Protein AF-A0A9P1ZYE8-F1 (afdb_monomer_lite)

Radius of gyration: 11.49 Å; chains: 1; bounding box: 32×20×24 Å

Structure (mmCIF, N/CA/C/O backbone):
data_AF-A0A9P1ZYE8-F1
#
_entry.id   AF-A0A9P1ZYE8-F1
#
loop_
_atom_site.group_PDB
_atom_site.id
_atom_site.type_symbol
_atom_site.label_atom_id
_atom_site.label_alt_id
_atom_site.label_comp_id
_atom_site.label_asym_id
_atom_site.label_entity_id
_atom_site.label_seq_id
_atom_site.pdbx_PDB_ins_code
_atom_site.Cartn_x
_atom_site.Cartn_y
_atom_site.Cartn_z
_atom_site.occupancy
_atom_site.B_iso_or_equiv
_atom_site.auth_seq_id
_atom_site.auth_comp_id
_atom_site.auth_asym_id
_atom_site.auth_atom_id
_atom_site.pdbx_PDB_model_num
ATOM 1 N N . THR A 1 1 ? 19.831 -4.436 -2.065 1.00 47.38 1 THR A N 1
ATOM 2 C CA . THR A 1 1 ? 18.678 -3.654 -1.559 1.00 47.38 1 THR A CA 1
ATOM 3 C C . THR A 1 1 ? 18.491 -2.484 -2.498 1.00 47.38 1 THR A C 1
ATOM 5 O O . THR A 1 1 ? 19.521 -1.907 -2.836 1.00 47.38 1 THR A O 1
ATOM 8 N N . PRO A 1 2 ? 17.286 -2.140 -2.987 1.00 51.34 2 PRO A N 1
ATOM 9 C CA . PRO A 1 2 ? 17.153 -0.962 -3.836 1.00 51.34 2 PRO A CA 1
ATOM 10 C C . PRO A 1 2 ? 17.590 0.248 -3.008 1.00 51.34 2 PRO A C 1
ATOM 12 O O . PRO A 1 2 ? 17.089 0.454 -1.905 1.00 51.34 2 PRO A O 1
ATOM 15 N N . SER A 1 3 ? 18.546 1.026 -3.513 1.00 64.69 3 SER A N 1
ATOM 16 C CA . SER A 1 3 ? 19.160 2.164 -2.807 1.00 64.69 3 SER A CA 1
ATOM 17 C C . SER A 1 3 ? 18.192 3.335 -2.546 1.00 64.69 3 SER A C 1
ATOM 19 O O . SER A 1 3 ? 18.613 4.387 -2.072 1.00 64.69 3 SER A O 1
ATOM 21 N N . MET A 1 4 ? 16.910 3.176 -2.889 1.00 82.62 4 MET A N 1
ATOM 22 C CA . MET A 1 4 ? 15.883 4.220 -2.871 1.00 82.62 4 MET A CA 1
ATOM 23 C C . MET A 1 4 ? 14.856 4.042 -1.745 1.00 82.62 4 MET A C 1
ATOM 25 O O . MET A 1 4 ? 14.000 4.907 -1.577 1.00 82.62 4 MET A O 1
ATOM 29 N N . GLU A 1 5 ? 14.919 2.945 -0.980 1.00 88.44 5 GLU A N 1
ATOM 30 C CA . GLU A 1 5 ? 14.002 2.718 0.141 1.00 88.44 5 GLU A CA 1
ATOM 31 C C . GLU A 1 5 ? 14.408 3.539 1.373 1.00 88.44 5 GLU A C 1
ATOM 33 O O . GLU A 1 5 ? 15.555 3.485 1.820 1.00 88.44 5 GLU A O 1
ATOM 38 N N . LYS A 1 6 ? 13.445 4.241 1.975 1.00 92.62 6 LYS A N 1
ATOM 39 C CA . LYS A 1 6 ? 13.592 4.914 3.271 1.00 92.62 6 LYS A CA 1
ATOM 40 C C . LYS A 1 6 ? 12.689 4.255 4.301 1.00 92.62 6 LYS A C 1
ATOM 42 O O . LYS A 1 6 ? 11.532 3.952 4.015 1.00 92.62 6 LYS A O 1
ATOM 47 N N . THR A 1 7 ? 13.208 4.042 5.506 1.00 94.50 7 THR A N 1
ATOM 48 C CA . THR A 1 7 ? 12.404 3.548 6.629 1.00 94.50 7 THR A CA 1
ATOM 49 C C . THR A 1 7 ? 11.451 4.640 7.094 1.00 94.50 7 THR A C 1
ATOM 51 O O . THR A 1 7 ? 11.874 5.762 7.362 1.00 94.50 7 THR A O 1
ATOM 54 N N . ILE A 1 8 ? 10.178 4.285 7.238 1.00 94.12 8 ILE A N 1
ATOM 55 C CA . ILE A 1 8 ? 9.143 5.135 7.827 1.00 94.12 8 ILE A CA 1
ATOM 56 C C . ILE A 1 8 ? 8.366 4.324 8.859 1.00 94.12 8 ILE A C 1
ATOM 58 O O . ILE A 1 8 ? 8.338 3.098 8.797 1.00 94.12 8 ILE A O 1
ATOM 62 N N . THR A 1 9 ? 7.690 5.003 9.779 1.00 93.38 9 THR A N 1
ATOM 63 C CA . THR A 1 9 ? 6.766 4.358 10.713 1.00 93.38 9 THR A CA 1
ATOM 64 C C . THR A 1 9 ? 5.467 5.137 10.710 1.00 93.38 9 THR A C 1
ATOM 66 O O . THR A 1 9 ? 5.457 6.342 10.958 1.00 93.38 9 THR A O 1
ATOM 69 N N . GLY A 1 10 ? 4.354 4.463 10.438 1.00 94.31 10 GLY A N 1
ATOM 70 C CA . GLY A 1 10 ? 3.050 5.102 10.524 1.00 94.31 10 GLY A CA 1
ATOM 71 C C . GLY A 1 10 ? 1.900 4.129 10.361 1.00 94.31 10 GLY A C 1
ATOM 72 O O . GLY A 1 10 ? 2.000 3.150 9.627 1.00 94.31 10 GLY A O 1
ATOM 73 N N . THR A 1 11 ? 0.791 4.436 11.022 1.00 96.69 11 THR A N 1
ATOM 74 C CA . THR A 1 11 ? -0.485 3.753 10.806 1.00 96.69 11 THR A CA 1
ATOM 75 C C . THR A 1 11 ? -1.321 4.559 9.813 1.00 96.69 11 THR A C 1
ATOM 77 O O . THR A 1 11 ? -1.363 5.794 9.874 1.00 96.69 11 THR A O 1
ATOM 80 N N . ARG A 1 12 ? -1.957 3.874 8.864 1.00 95.88 12 ARG A N 1
ATOM 81 C CA . ARG A 1 12 ? -2.846 4.439 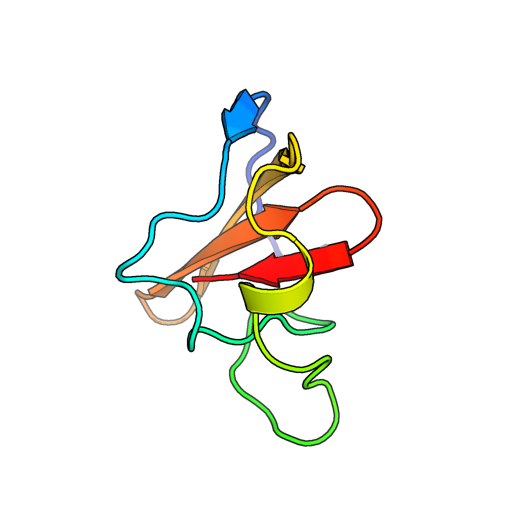7.843 1.00 95.88 12 ARG A CA 1
ATOM 82 C C . ARG A 1 12 ? -4.098 3.584 7.697 1.00 95.88 12 ARG A C 1
ATOM 84 O O . ARG A 1 12 ? -4.111 2.421 8.080 1.00 95.88 12 ARG A O 1
ATOM 91 N N . TYR A 1 13 ? -5.124 4.180 7.107 1.00 96.69 13 TYR A N 1
ATOM 92 C CA . TYR A 1 13 ? -6.366 3.515 6.731 1.00 96.69 13 TYR A CA 1
ATOM 93 C C . TYR A 1 13 ? -6.59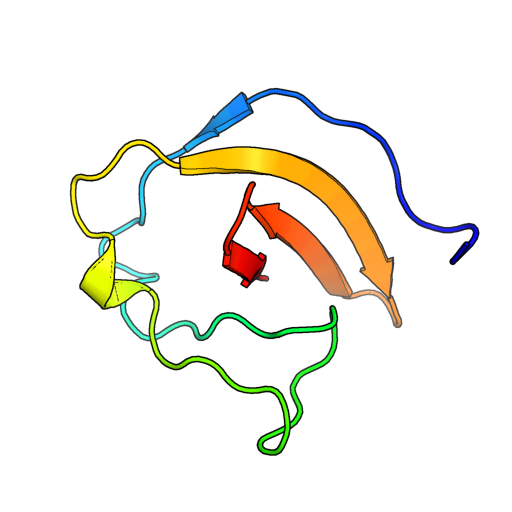7 3.728 5.237 1.00 96.69 13 TYR A C 1
ATOM 95 O O . TYR A 1 13 ? -6.205 4.763 4.689 1.00 96.69 13 TYR A O 1
ATOM 103 N N . VAL A 1 14 ? -7.229 2.758 4.579 1.00 95.62 14 VAL A N 1
ATOM 104 C CA . VAL A 1 14 ? -7.608 2.891 3.169 1.00 95.62 14 VAL A CA 1
ATOM 105 C C . VAL A 1 14 ? -8.680 3.972 3.047 1.00 95.62 14 VAL A C 1
ATOM 107 O O . VAL A 1 14 ? -9.741 3.882 3.660 1.00 95.62 14 VAL A O 1
ATOM 110 N N . LEU A 1 15 ? -8.401 5.004 2.251 1.00 94.75 15 LEU A N 1
ATOM 111 C CA . LEU A 1 15 ? -9.384 6.041 1.949 1.00 94.75 15 LEU A CA 1
ATOM 112 C C . LEU A 1 15 ? -10.468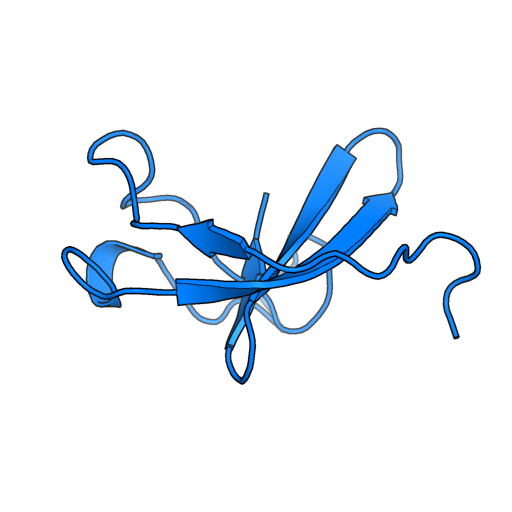 5.486 1.012 1.00 94.75 15 LEU A C 1
ATOM 114 O O . LEU A 1 15 ? -10.142 4.692 0.124 1.00 94.75 15 LEU A O 1
ATOM 118 N N . PRO A 1 16 ? -11.727 5.953 1.107 1.00 94.19 16 PRO A N 1
ATOM 119 C CA . PRO A 1 16 ? -12.785 5.553 0.176 1.00 94.19 16 PRO A CA 1
ATOM 120 C C . PRO A 1 16 ? -12.404 5.738 -1.301 1.00 94.19 16 PRO A C 1
ATOM 122 O O . PRO A 1 16 ? -12.651 4.860 -2.121 1.00 94.19 16 PRO A O 1
ATOM 125 N N . SER A 1 17 ? -11.698 6.826 -1.630 1.00 95.50 17 SER A N 1
ATOM 126 C CA . SER A 1 17 ? -11.208 7.126 -2.98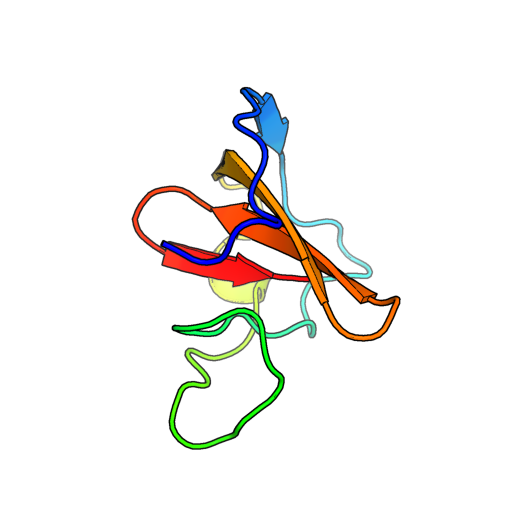6 1.00 95.50 17 SER A CA 1
ATOM 127 C C . SER A 1 17 ? -10.062 6.229 -3.471 1.00 95.50 17 SER A C 1
ATOM 129 O O . SER A 1 17 ? -9.638 6.342 -4.618 1.00 95.50 17 SER A O 1
ATOM 131 N N . LYS A 1 18 ? -9.527 5.361 -2.608 1.00 94.38 18 LYS A N 1
ATOM 132 C CA . LYS A 1 18 ? -8.373 4.497 -2.885 1.00 94.38 18 LYS A CA 1
ATOM 133 C C . LYS A 1 18 ? -8.714 3.009 -2.830 1.00 94.38 18 LYS A C 1
ATOM 135 O O . LYS A 1 18 ? -7.826 2.182 -2.988 1.00 94.38 18 LYS A O 1
ATOM 140 N N . GLN A 1 19 ? -9.983 2.643 -2.651 1.00 93.81 19 GLN A N 1
ATOM 141 C CA . GLN A 1 19 ? -10.397 1.239 -2.540 1.00 93.81 19 GLN A CA 1
ATOM 142 C C . GLN A 1 19 ? -10.113 0.410 -3.802 1.00 93.81 19 GLN A C 1
ATOM 144 O O . GLN A 1 19 ? -9.887 -0.793 -3.695 1.00 93.81 19 GLN A O 1
ATOM 149 N N . THR A 1 20 ? -10.096 1.037 -4.981 1.00 96.00 20 THR A N 1
ATOM 150 C CA . THR A 1 20 ? -9.791 0.384 -6.265 1.00 96.00 20 THR A CA 1
ATOM 151 C C . THR A 1 20 ? -8.306 0.401 -6.615 1.00 96.00 20 THR A C 1
ATOM 153 O O . THR A 1 20 ? -7.935 -0.097 -7.669 1.00 96.00 20 THR A O 1
ATOM 156 N N . VAL A 1 21 ? -7.450 0.995 -5.778 1.00 95.69 21 VAL A N 1
ATOM 157 C CA . VAL A 1 21 ? -5.997 0.939 -5.974 1.00 95.69 21 VAL A CA 1
ATOM 158 C C . VAL A 1 21 ? -5.517 -0.456 -5.612 1.00 95.69 21 VAL A C 1
ATOM 160 O O . VAL A 1 21 ? -6.026 -1.060 -4.670 1.00 95.69 21 VAL A O 1
ATOM 163 N N . HIS A 1 22 ? -4.562 -0.974 -6.374 1.00 97.81 22 HIS A N 1
ATOM 164 C CA . HIS A 1 22 ? -3.992 -2.296 -6.158 1.00 97.81 22 HIS A CA 1
ATOM 165 C C . HIS A 1 22 ? -2.704 -2.217 -5.339 1.00 97.81 22 HIS A C 1
ATOM 167 O O . HIS A 1 22 ? -2.052 -1.171 -5.264 1.00 97.81 22 HIS A O 1
ATOM 173 N N . TYR A 1 23 ? -2.349 -3.334 -4.714 1.00 97.56 23 TYR A N 1
ATOM 174 C CA . TYR A 1 23 ? -1.067 -3.508 -4.041 1.00 97.56 23 TYR A CA 1
ATOM 175 C C . TYR A 1 23 ? -0.308 -4.685 -4.649 1.00 97.56 23 TYR A C 1
ATOM 177 O O . TYR A 1 23 ? -0.897 -5.655 -5.123 1.00 97.56 23 TYR A O 1
ATOM 185 N N . TYR A 1 24 ? 1.017 -4.595 -4.614 1.00 98.00 24 TYR A N 1
ATOM 186 C CA . TYR A 1 24 ? 1.902 -5.435 -5.412 1.00 98.00 24 TYR A CA 1
ATOM 187 C C . TYR A 1 24 ? 3.014 -6.050 -4.561 1.00 98.00 24 TYR A C 1
ATOM 189 O O . TYR A 1 24 ? 3.367 -5.553 -3.489 1.00 98.00 24 TYR A O 1
ATOM 197 N N . GLY A 1 25 ? 3.598 -7.155 -5.029 1.00 96.31 25 GLY A N 1
ATOM 198 C CA . GLY A 1 25 ? 4.752 -7.779 -4.368 1.00 96.31 25 GLY A CA 1
ATOM 199 C C . GLY A 1 25 ? 6.024 -6.919 -4.391 1.00 96.31 25 GLY A C 1
ATOM 200 O O . GLY A 1 25 ? 6.819 -6.966 -3.452 1.00 96.31 25 GLY A O 1
ATOM 201 N N . LEU A 1 26 ? 6.186 -6.107 -5.435 1.00 94.94 26 LEU A N 1
ATOM 202 C CA . LEU A 1 26 ? 7.277 -5.158 -5.661 1.00 94.94 26 LEU A CA 1
ATOM 203 C C . LEU A 1 26 ? 6.675 -3.786 -6.015 1.00 94.94 26 LEU A C 1
ATOM 205 O O . LEU A 1 26 ? 5.525 -3.741 -6.441 1.00 94.94 26 LEU A O 1
ATOM 209 N N . PRO A 1 27 ? 7.405 -2.674 -5.837 1.00 95.12 27 PRO A N 1
ATOM 210 C CA . PRO A 1 27 ? 6.913 -1.320 -6.119 1.00 95.12 27 PRO A CA 1
ATOM 211 C C . PRO A 1 27 ? 6.916 -1.006 -7.626 1.00 95.12 27 PRO A C 1
ATOM 213 O O . PRO A 1 27 ? 7.644 -0.134 -8.096 1.00 95.12 27 PRO A O 1
ATOM 216 N N . VAL A 1 28 ? 6.139 -1.777 -8.385 1.00 95.06 28 VAL A N 1
ATOM 217 C CA . VAL A 1 28 ? 5.929 -1.646 -9.829 1.00 95.06 28 VAL A CA 1
ATOM 218 C C . VAL A 1 28 ? 4.539 -2.184 -10.172 1.00 95.06 28 VAL A C 1
ATOM 220 O O . VAL A 1 28 ? 4.083 -3.161 -9.577 1.00 95.06 28 VAL A O 1
ATOM 223 N N . GLU A 1 29 ? 3.849 -1.534 -11.108 1.00 94.81 29 GLU A N 1
ATOM 224 C CA . GLU A 1 29 ? 2.536 -1.972 -11.592 1.00 94.81 29 GLU A CA 1
ATOM 225 C C . GLU A 1 29 ? 2.728 -3.103 -12.617 1.00 94.81 29 GLU A C 1
ATOM 227 O O . GLU A 1 29 ? 2.932 -2.858 -13.803 1.00 94.81 29 GLU A O 1
ATOM 232 N N . ASP A 1 30 ? 2.700 -4.352 -12.147 1.00 95.75 30 ASP A N 1
ATOM 233 C CA . ASP A 1 30 ? 2.832 -5.551 -12.981 1.00 95.75 30 ASP A CA 1
ATOM 234 C C . ASP A 1 30 ? 1.806 -6.611 -12.548 1.00 95.75 30 ASP A C 1
ATOM 236 O O . ASP A 1 30 ? 1.722 -6.996 -11.378 1.00 95.75 30 ASP A O 1
ATOM 240 N N . SER A 1 31 ? 1.020 -7.091 -13.515 1.00 96.38 31 SER A N 1
ATOM 241 C CA . SER A 1 31 ? -0.040 -8.086 -13.313 1.00 96.38 31 SER A CA 1
ATOM 242 C C . SER A 1 31 ? 0.438 -9.408 -12.697 1.00 96.38 31 SER A C 1
ATOM 244 O O . SER A 1 31 ? -0.327 -10.057 -11.989 1.00 96.38 31 SER A O 1
ATOM 246 N N . ALA A 1 32 ? 1.698 -9.805 -12.909 1.00 97.69 32 ALA A N 1
ATOM 247 C CA . ALA A 1 32 ? 2.257 -11.045 -12.368 1.00 97.69 32 ALA A CA 1
ATOM 248 C C . ALA A 1 32 ? 2.501 -10.982 -10.850 1.00 97.69 32 ALA A C 1
ATOM 250 O O . ALA A 1 32 ? 2.633 -12.015 -10.192 1.00 97.69 32 ALA A O 1
ATOM 251 N N . ILE A 1 33 ? 2.570 -9.773 -10.289 1.00 96.81 33 ILE A N 1
ATOM 252 C CA . ILE A 1 33 ? 2.807 -9.522 -8.861 1.00 96.81 33 ILE A CA 1
ATOM 253 C C . ILE A 1 33 ? 1.666 -8.745 -8.200 1.00 96.81 33 ILE A C 1
ATOM 255 O O . ILE A 1 33 ? 1.797 -8.355 -7.034 1.00 96.81 33 ILE A O 1
ATOM 259 N N . ASP A 1 34 ? 0.579 -8.511 -8.931 1.00 97.88 34 ASP A N 1
ATOM 260 C CA . ASP A 1 34 ? -0.642 -7.890 -8.441 1.00 97.88 34 ASP A CA 1
ATOM 261 C C . ASP A 1 34 ? -1.321 -8.805 -7.414 1.00 97.88 34 ASP A C 1
ATOM 263 O O . ASP A 1 34 ? -1.533 -9.999 -7.634 1.00 97.88 34 ASP A O 1
ATOM 267 N N . ARG A 1 35 ? -1.640 -8.247 -6.246 1.00 97.12 35 ARG A N 1
ATOM 268 C CA . ARG A 1 35 ? -2.293 -8.954 -5.134 1.00 97.12 35 ARG A CA 1
ATOM 269 C C . ARG A 1 35 ? -3.766 -8.547 -4.973 1.00 97.12 35 ARG A C 1
ATOM 271 O O . ARG A 1 35 ? -4.486 -9.074 -4.110 1.00 97.12 35 ARG A O 1
ATOM 278 N N . GLY A 1 36 ? -4.238 -7.658 -5.840 1.00 97.00 36 GLY A N 1
ATOM 279 C CA . GLY A 1 36 ? -5.604 -7.175 -5.942 1.00 97.00 36 GLY A CA 1
ATOM 280 C C . GLY A 1 36 ? -5.835 -5.827 -5.254 1.00 97.00 36 GLY A C 1
ATOM 281 O O . GLY A 1 36 ? -4.893 -5.155 -4.831 1.00 97.00 36 GLY A O 1
ATOM 282 N N . PRO A 1 37 ? -7.109 -5.423 -5.120 1.00 97.50 37 PRO A N 1
ATOM 283 C CA . PRO A 1 37 ? -7.476 -4.095 -4.645 1.00 97.50 37 PRO A CA 1
ATOM 284 C C . PRO A 1 37 ? -7.360 -3.941 -3.123 1.00 97.50 37 PRO A C 1
ATOM 286 O O . PRO A 1 37 ? -7.553 -4.890 -2.356 1.00 97.50 37 PRO A O 1
ATOM 289 N N . LEU A 1 38 ? -7.136 -2.702 -2.678 1.00 96.69 38 LEU A N 1
ATOM 290 C CA . LEU A 1 38 ? -7.077 -2.313 -1.266 1.00 96.69 38 LEU A CA 1
ATOM 291 C C . LEU A 1 38 ? -8.428 -2.380 -0.547 1.00 96.69 38 LEU A C 1
ATOM 293 O O . LEU A 1 38 ? -8.461 -2.326 0.682 1.00 96.69 38 LEU A O 1
ATOM 297 N N . SER A 1 39 ? -9.541 -2.505 -1.273 1.00 96.75 39 SER A N 1
ATOM 298 C CA . SER A 1 39 ? -10.893 -2.635 -0.709 1.00 96.75 39 SER A CA 1
ATOM 299 C C . SER A 1 39 ? -11.007 -3.740 0.349 1.00 96.75 39 SER A C 1
ATOM 301 O O . SER A 1 39 ? -11.773 -3.596 1.300 1.00 96.75 39 SER A O 1
ATOM 303 N N . LYS A 1 40 ? -10.183 -4.792 0.247 1.00 95.50 40 LYS A N 1
ATOM 304 C CA . LYS A 1 40 ? -10.076 -5.884 1.231 1.00 95.50 40 LYS A CA 1
ATOM 305 C C . LYS A 1 40 ? -9.670 -5.417 2.638 1.00 95.50 40 LYS A C 1
ATOM 307 O O . LYS A 1 40 ? -9.964 -6.109 3.606 1.00 95.50 40 LYS A O 1
ATOM 312 N N . PHE A 1 41 ? -9.010 -4.264 2.750 1.00 95.69 41 PHE A N 1
ATOM 313 C CA . PHE A 1 41 ? -8.481 -3.715 4.004 1.00 95.69 41 PHE A CA 1
ATOM 314 C C . PHE A 1 41 ? -9.254 -2.476 4.485 1.00 95.69 41 PHE A C 1
ATOM 316 O O . PHE A 1 41 ? -8.752 -1.697 5.298 1.00 95.69 41 PHE A O 1
ATOM 323 N N . ASN A 1 42 ? -10.469 -2.247 3.977 1.00 95.00 42 ASN A N 1
ATOM 324 C CA . ASN A 1 42 ? -11.279 -1.107 4.393 1.00 95.00 42 ASN A CA 1
ATOM 325 C C . ASN A 1 42 ? -11.563 -1.146 5.908 1.00 95.00 42 ASN A C 1
ATOM 327 O O . ASN A 1 42 ? -11.932 -2.184 6.454 1.00 95.00 42 ASN A O 1
ATOM 331 N N . GLY A 1 43 ? -11.369 -0.013 6.589 1.00 94.81 43 GLY A N 1
ATOM 332 C CA . GLY A 1 43 ? -11.513 0.097 8.046 1.00 94.81 43 GLY A CA 1
ATOM 333 C C . GLY A 1 43 ? -10.406 -0.576 8.872 1.00 94.81 43 GLY A C 1
ATOM 334 O O . GLY A 1 43 ? -10.436 -0.479 10.096 1.00 94.81 43 GLY A O 1
ATOM 335 N N . GLN A 1 44 ? -9.415 -1.220 8.245 1.00 96.62 44 GLN A N 1
ATOM 336 C CA . GLN A 1 44 ? -8.296 -1.847 8.951 1.00 96.62 44 GLN A CA 1
ATOM 337 C C . GLN A 1 44 ? -7.117 -0.881 9.111 1.00 96.62 44 GLN A C 1
ATOM 339 O O . GLN A 1 44 ? -6.796 -0.103 8.210 1.00 96.62 44 GLN A O 1
ATOM 344 N N . ALA A 1 45 ? -6.451 -0.958 10.264 1.00 96.81 45 ALA A N 1
ATOM 345 C CA . ALA A 1 45 ? -5.226 -0.218 10.533 1.00 96.81 45 ALA A CA 1
ATOM 346 C C . ALA A 1 45 ? -4.037 -0.889 9.825 1.00 96.81 45 ALA A C 1
ATOM 348 O O . ALA A 1 45 ? -3.637 -1.998 10.174 1.00 96.81 45 ALA A O 1
ATOM 349 N N . LEU A 1 46 ? -3.454 -0.199 8.846 1.00 96.81 46 LEU A N 1
ATOM 350 C CA . LEU A 1 46 ? -2.300 -0.655 8.076 1.00 96.81 46 LEU A CA 1
ATOM 351 C C . LEU A 1 46 ? -1.024 0.027 8.566 1.00 96.81 46 LEU A C 1
ATOM 353 O O . LEU A 1 46 ? -0.964 1.253 8.659 1.00 96.81 46 LEU A O 1
ATOM 357 N N . THR A 1 47 ? 0.018 -0.752 8.847 1.00 97.19 47 THR A N 1
ATOM 358 C CA . THR A 1 47 ? 1.329 -0.218 9.239 1.00 97.19 47 THR A CA 1
ATOM 359 C C . THR A 1 47 ? 2.224 -0.052 8.018 1.00 97.19 47 THR A C 1
ATOM 361 O O . THR A 1 47 ? 2.550 -1.030 7.349 1.00 97.19 47 THR A O 1
ATOM 364 N N . LEU A 1 48 ? 2.673 1.171 7.751 1.00 96.38 48 LEU A N 1
ATOM 365 C CA . LEU A 1 48 ? 3.716 1.454 6.772 1.00 96.38 48 LEU A CA 1
ATOM 366 C C . LEU A 1 48 ? 5.090 1.326 7.424 1.00 96.38 48 LEU A C 1
ATOM 368 O O . LEU A 1 48 ? 5.285 1.781 8.553 1.00 96.38 48 LEU A O 1
ATOM 372 N N . GLN A 1 49 ? 6.029 0.717 6.705 1.00 95.69 49 GLN A N 1
ATOM 373 C CA . GLN A 1 49 ? 7.395 0.503 7.197 1.00 95.69 49 GLN A CA 1
ATOM 374 C C . GLN A 1 49 ? 8.462 1.122 6.301 1.00 95.69 49 GLN A C 1
ATOM 376 O O . GLN A 1 49 ? 9.581 1.368 6.754 1.00 95.69 49 GLN A O 1
ATOM 381 N N . ARG A 1 50 ? 8.150 1.328 5.017 1.00 95.44 50 ARG A N 1
ATOM 382 C CA . ARG A 1 50 ? 9.087 1.903 4.050 1.00 95.44 50 ARG A CA 1
ATOM 383 C C . ARG A 1 50 ? 8.370 2.754 3.020 1.00 95.44 50 ARG A C 1
ATOM 385 O O . ARG A 1 50 ? 7.193 2.531 2.748 1.00 95.44 50 ARG A O 1
ATOM 392 N N . GLU A 1 51 ? 9.109 3.674 2.430 1.00 96.00 5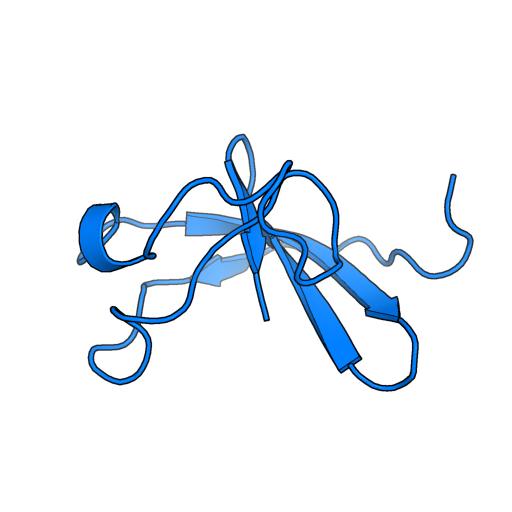1 GLU A N 1
ATOM 393 C CA . GLU A 1 51 ? 8.736 4.373 1.207 1.00 96.00 51 GLU A CA 1
ATOM 394 C C . GLU A 1 51 ? 9.850 4.244 0.167 1.00 96.00 51 GLU A C 1
ATOM 396 O O . GLU A 1 51 ? 11.014 4.063 0.525 1.00 96.00 51 GLU A O 1
ATOM 401 N N . ALA A 1 52 ? 9.502 4.323 -1.111 1.00 94.69 52 ALA A N 1
ATOM 402 C CA . ALA A 1 52 ? 10.452 4.337 -2.214 1.00 94.69 52 ALA A CA 1
ATOM 403 C C . ALA A 1 52 ? 9.918 5.213 -3.345 1.00 94.69 52 ALA A C 1
ATOM 405 O O . ALA A 1 52 ? 8.742 5.132 -3.685 1.00 94.69 52 ALA A O 1
ATOM 406 N N . THR A 1 53 ? 10.781 6.021 -3.955 1.00 94.50 53 THR A N 1
ATOM 407 C CA . THR A 1 53 ? 10.454 6.708 -5.210 1.00 94.50 53 THR A CA 1
ATOM 408 C C . THR A 1 53 ? 11.117 5.954 -6.351 1.00 94.50 53 THR A C 1
ATOM 410 O O . THR A 1 53 ? 12.339 5.900 -6.394 1.00 94.50 53 THR A O 1
ATOM 413 N N . ILE A 1 54 ? 10.344 5.372 -7.264 1.00 91.00 54 ILE A N 1
ATOM 414 C CA . ILE A 1 54 ? 10.852 4.609 -8.414 1.00 91.00 54 ILE A CA 1
ATOM 415 C C . ILE A 1 54 ? 10.246 5.216 -9.667 1.00 91.00 54 ILE A C 1
ATOM 417 O O . ILE A 1 54 ? 9.035 5.403 -9.731 1.00 91.00 54 ILE A O 1
ATOM 421 N N . GLU A 1 55 ? 11.097 5.606 -10.618 1.00 89.81 55 GLU A N 1
ATOM 422 C CA . GLU A 1 55 ? 10.669 6.276 -11.858 1.00 89.81 55 GLU A CA 1
ATOM 423 C C . GLU A 1 55 ? 9.774 7.511 -11.601 1.00 89.81 55 GLU A C 1
ATOM 425 O O . GLU A 1 55 ? 8.828 7.797 -12.329 1.00 89.81 55 GLU A O 1
ATOM 430 N N . GLY A 1 56 ? 10.048 8.247 -10.516 1.00 91.44 56 GLY A N 1
ATOM 431 C CA . GLY A 1 56 ? 9.271 9.426 -10.108 1.00 91.44 56 GLY A CA 1
ATOM 432 C C . GLY A 1 56 ? 7.950 9.115 -9.392 1.00 91.44 56 GLY A C 1
ATOM 433 O O . GLY A 1 56 ? 7.248 10.038 -8.983 1.00 91.44 56 GLY A O 1
ATOM 434 N N . GLN A 1 57 ? 7.619 7.841 -9.188 1.00 93.19 57 GLN A N 1
ATOM 435 C CA . GLN A 1 57 ? 6.408 7.406 -8.500 1.00 93.19 57 GLN A CA 1
ATOM 436 C C . GLN A 1 57 ? 6.718 7.037 -7.054 1.00 93.19 57 GLN A C 1
ATOM 438 O O . GLN A 1 57 ? 7.650 6.281 -6.789 1.00 93.19 57 GLN A O 1
ATOM 443 N N . LEU A 1 58 ? 5.943 7.579 -6.117 1.00 95.06 58 LEU A N 1
ATOM 444 C CA . LEU A 1 58 ? 6.068 7.258 -4.700 1.00 95.06 58 LEU A CA 1
ATOM 445 C C . LEU A 1 58 ? 5.310 5.972 -4.379 1.00 95.06 58 LEU A C 1
ATOM 447 O O . LEU A 1 58 ? 4.153 5.819 -4.748 1.00 95.06 58 LEU A O 1
ATOM 451 N N . TRP A 1 59 ? 5.975 5.085 -3.655 1.00 96.94 59 TRP A N 1
ATOM 452 C CA . TRP A 1 59 ? 5.454 3.813 -3.197 1.00 96.94 59 TRP A CA 1
ATOM 453 C C . TRP A 1 59 ? 5.648 3.680 -1.696 1.00 96.94 59 TRP A C 1
ATOM 455 O O . TRP A 1 59 ? 6.670 4.092 -1.152 1.00 96.94 59 TRP A O 1
ATOM 465 N N . TYR A 1 60 ? 4.705 3.023 -1.036 1.00 96.81 60 TYR A N 1
ATOM 466 C CA . TYR A 1 60 ? 4.742 2.698 0.378 1.00 96.81 60 TYR A CA 1
ATOM 467 C C . TYR A 1 60 ? 4.693 1.192 0.576 1.00 96.81 60 TYR A C 1
ATOM 469 O O . TYR A 1 60 ? 3.838 0.505 0.018 1.00 96.81 60 TYR A O 1
ATOM 477 N N . ARG A 1 61 ? 5.584 0.668 1.416 1.00 96.62 61 ARG A N 1
ATOM 478 C CA . ARG A 1 61 ? 5.555 -0.729 1.833 1.00 96.62 61 ARG A CA 1
ATOM 479 C C . ARG A 1 61 ? 4.683 -0.874 3.068 1.00 96.62 61 ARG A C 1
ATOM 481 O O . ARG A 1 61 ? 5.043 -0.402 4.152 1.00 96.62 61 ARG A O 1
ATOM 488 N N . VAL A 1 62 ? 3.566 -1.567 2.900 1.00 96.56 62 VAL A N 1
ATOM 489 C CA . VAL A 1 62 ? 2.682 -1.983 3.982 1.00 96.56 62 VAL A CA 1
ATOM 490 C C . VAL A 1 62 ? 3.220 -3.279 4.580 1.00 96.56 62 VAL A C 1
ATOM 492 O O . VAL A 1 62 ? 3.531 -4.232 3.856 1.00 96.56 62 VAL A O 1
ATOM 495 N N . LYS A 1 63 ? 3.349 -3.304 5.907 1.00 95.38 63 LYS A N 1
ATOM 496 C CA . LYS A 1 63 ? 3.832 -4.453 6.673 1.00 95.38 63 LYS A CA 1
ATOM 497 C C . LYS A 1 63 ? 3.041 -5.707 6.292 1.00 95.38 63 LYS A C 1
ATOM 499 O O . LYS A 1 63 ? 1.818 -5.659 6.222 1.00 95.38 63 LYS A O 1
ATOM 504 N N . ASP A 1 64 ? 3.756 -6.795 6.017 1.00 93.56 64 ASP A N 1
ATOM 505 C CA 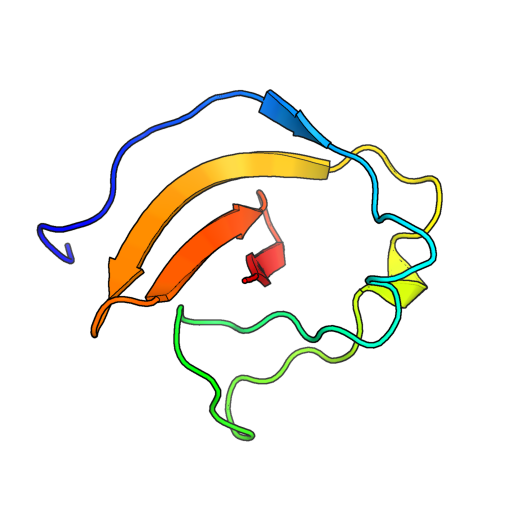. ASP A 1 64 ? 3.222 -8.124 5.676 1.00 93.56 64 ASP A CA 1
ATOM 506 C C . ASP A 1 64 ? 2.364 -8.212 4.387 1.00 93.56 64 ASP A C 1
ATOM 508 O O . ASP A 1 64 ? 2.025 -9.315 3.962 1.00 93.56 64 ASP A O 1
ATOM 512 N N . LEU A 1 65 ? 2.074 -7.095 3.701 1.00 94.62 65 LEU A N 1
ATOM 513 C CA . LEU A 1 65 ? 1.181 -7.067 2.531 1.00 94.62 65 LEU A CA 1
ATOM 514 C C . LEU A 1 65 ? 1.890 -6.810 1.198 1.00 94.62 65 LEU A C 1
ATOM 516 O O . LEU A 1 65 ? 1.616 -7.525 0.233 1.00 94.62 65 LEU A O 1
ATOM 520 N N . GLY A 1 66 ? 2.787 -5.821 1.120 1.00 95.69 66 GLY A N 1
ATOM 521 C CA . GLY A 1 66 ? 3.446 -5.440 -0.138 1.00 95.69 66 GLY A CA 1
ATOM 522 C C . GLY A 1 66 ? 3.563 -3.931 -0.342 1.00 95.69 66 GLY A C 1
ATOM 523 O O . GLY A 1 66 ? 3.652 -3.180 0.627 1.00 95.69 66 GLY A O 1
ATOM 524 N N . TRP A 1 67 ? 3.591 -3.503 -1.600 1.00 97.31 67 TRP A N 1
ATOM 525 C CA . TRP A 1 67 ? 3.775 -2.117 -2.024 1.00 97.31 67 TRP A CA 1
ATOM 526 C C . TRP A 1 67 ? 2.495 -1.517 -2.602 1.00 97.31 67 TRP A C 1
ATOM 528 O O . TRP A 1 67 ? 1.777 -2.178 -3.345 1.00 97.31 67 TRP A O 1
ATOM 538 N N . VAL A 1 68 ? 2.228 -0.258 -2.268 1.00 96.31 68 VAL A N 1
ATOM 539 C CA . VAL A 1 68 ? 1.070 0.527 -2.720 1.00 96.31 68 VAL A CA 1
ATOM 540 C C . VAL A 1 68 ? 1.514 1.935 -3.111 1.00 96.31 68 VAL A C 1
ATOM 542 O O . VAL A 1 68 ? 2.521 2.410 -2.594 1.00 96.31 68 VAL A O 1
ATOM 545 N N . LYS A 1 69 ? 0.775 2.591 -4.001 1.00 92.56 69 LYS A N 1
ATOM 546 C CA . LYS A 1 69 ? 1.056 3.935 -4.520 1.00 92.56 69 LYS A CA 1
ATOM 547 C C . LYS A 1 69 ? 0.146 5.001 -3.908 1.00 92.56 69 LYS A C 1
ATOM 549 O O . LYS A 1 69 ? -1.072 4.737 -3.762 1.00 92.56 69 LYS A O 1
#

Secondary structure (DSSP, 8-state):
--TTEEEEEEEE---GGGTT-EEESSSS--TTSEEEEGGGGTT--EEEEEEEEETTEEEEEETTTEEE-

Foldseek 3Di:
DPPFKDFDWDKDAQDPVQQQFWFFQAQDPDPVGTPGGPVVRHPHIWIWTIWGQDPNDIWTQTPPTHITD

Sequence (69 aa):
TPSMEKTITGTRYVLPSKQTVHYYGLPVEDSAIDRGPLSKFNGQALTLQREATIEGQLWYRVKDLGWVK

InterPro domains:
  IPR025987 GW domain [PF13457] (5-69)
  IPR025987 GW domain [PS51780] (4-69)
  IPR038200 GW domain superfamily [G3DSA:2.30.30.170] (2-69)

Organism: Listeria monocytogenes (NCBI:txid1639)

pLDDT: mean 93.42, std 8.77, range [47.38, 98.0]